Protein AF-A0A366VUF3-F1 (afdb_monomer_lite)

Secondary structure (DSSP, 8-state):
-HHHHHHTT---------SS-HHHHHHHHHHHHHHHHHHT-GGGGGS-HHHHHHHHHHHHHHHHHH--TTTTS---

Sequence (76 aa):
MKKLATAMGRRFVSAILPNNRIDDMKYRQAKLKGTQLLNDIESASNWTSDDKQDWVDDKAAELLHDMPSHFWEEVS

Structure (mmCIF, N/CA/C/O backbone):
data_AF-A0A366VUF3-F1
#
_entry.id   AF-A0A366VUF3-F1
#
loop_
_atom_site.group_PDB
_atom_site.id
_atom_site.type_symbol
_atom_site.label_atom_id
_atom_site.label_alt_id
_atom_site.label_comp_id
_atom_site.label_asym_id
_atom_site.label_entity_id
_atom_site.label_seq_id
_atom_site.pdbx_PDB_ins_code
_atom_site.Cartn_x
_atom_site.Cartn_y
_atom_site.Cartn_z
_atom_site.occupancy
_atom_site.B_iso_or_equiv
_atom_site.auth_seq_id
_atom_site.auth_comp_id
_atom_site.auth_asym_id
_atom_site.auth_atom_id
_atom_site.pdbx_PDB_model_num
ATOM 1 N N . MET A 1 1 ? -17.098 12.809 29.692 1.00 61.09 1 MET A N 1
ATOM 2 C CA . MET A 1 1 ? -18.030 11.799 29.138 1.00 61.09 1 MET A CA 1
ATOM 3 C C . MET A 1 1 ? -18.253 10.582 30.039 1.00 61.09 1 MET A C 1
ATOM 5 O O . MET A 1 1 ? -19.390 10.380 30.439 1.00 61.09 1 MET A O 1
ATOM 9 N N . LYS A 1 2 ? -17.224 9.825 30.462 1.00 65.12 2 LYS A N 1
ATOM 10 C CA . LYS A 1 2 ? -17.391 8.661 31.371 1.00 65.12 2 LYS A CA 1
ATOM 11 C C . LYS A 1 2 ? -18.125 8.985 32.689 1.00 65.12 2 LYS A C 1
ATOM 13 O O . LYS A 1 2 ? -19.072 8.294 33.036 1.00 65.12 2 LYS A O 1
ATOM 18 N N . LYS A 1 3 ? -17.756 10.084 33.367 1.00 72.12 3 LYS A N 1
ATOM 19 C CA . LYS A 1 3 ? -18.401 10.548 34.618 1.00 72.12 3 LYS A CA 1
ATOM 20 C C . LYS A 1 3 ? -19.892 10.894 34.448 1.00 72.12 3 LYS A C 1
ATOM 22 O O . LYS A 1 3 ? -20.679 10.633 35.346 1.00 72.12 3 LYS A O 1
ATOM 27 N N . LEU A 1 4 ? -20.271 11.436 33.287 1.00 72.38 4 LEU A N 1
ATOM 28 C CA . LEU A 1 4 ? -21.654 11.805 32.970 1.00 72.38 4 LEU A CA 1
ATOM 29 C C . LEU A 1 4 ? -22.514 10.557 32.711 1.00 72.38 4 LEU A C 1
ATOM 31 O O . LEU A 1 4 ? -23.608 10.442 33.246 1.00 72.38 4 LEU A O 1
ATOM 35 N N . ALA A 1 5 ? -21.989 9.582 31.959 1.00 73.00 5 ALA A N 1
ATOM 36 C CA . ALA A 1 5 ? -22.678 8.317 31.701 1.00 73.00 5 ALA A CA 1
ATOM 37 C C . ALA A 1 5 ? -22.938 7.529 32.998 1.00 73.00 5 ALA A C 1
ATOM 39 O O . ALA A 1 5 ? -24.052 7.055 33.210 1.00 73.00 5 ALA A O 1
ATOM 40 N N . THR A 1 6 ? -21.949 7.472 33.899 1.00 74.50 6 THR A N 1
ATOM 41 C CA . THR A 1 6 ? -22.097 6.850 35.224 1.00 74.50 6 THR A CA 1
ATOM 42 C C . THR A 1 6 ? -23.149 7.557 36.080 1.00 74.50 6 THR A C 1
ATOM 44 O O . THR A 1 6 ? -23.972 6.882 36.687 1.00 74.50 6 THR A O 1
ATOM 4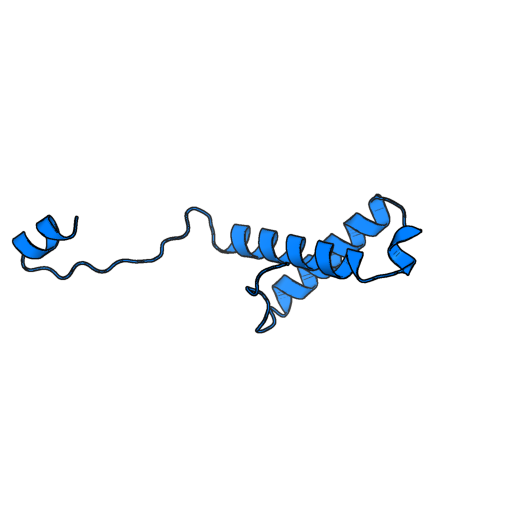7 N N . ALA A 1 7 ? -23.178 8.895 36.087 1.00 80.25 7 ALA A N 1
ATOM 48 C CA . ALA A 1 7 ? -24.191 9.667 36.814 1.00 80.25 7 ALA A CA 1
ATOM 49 C C . ALA A 1 7 ? -25.621 9.441 36.282 1.00 80.25 7 ALA A C 1
ATOM 51 O O . ALA A 1 7 ? -26.583 9.563 37.030 1.00 80.25 7 ALA A O 1
ATOM 52 N N . MET A 1 8 ? -25.761 9.062 35.008 1.00 79.19 8 MET A N 1
ATOM 53 C CA . MET A 1 8 ? -27.041 8.725 34.373 1.00 79.19 8 MET A CA 1
ATOM 54 C C . MET A 1 8 ? -27.402 7.230 34.474 1.00 79.19 8 MET A C 1
ATOM 56 O O . MET A 1 8 ? -28.336 6.786 33.806 1.00 79.19 8 MET A O 1
ATOM 60 N N . GLY A 1 9 ? -26.651 6.428 35.241 1.00 79.31 9 GLY A N 1
ATOM 61 C CA . GLY A 1 9 ? -26.869 4.981 35.362 1.00 79.31 9 GLY A CA 1
ATOM 62 C C . GLY A 1 9 ? -26.589 4.192 34.076 1.00 79.31 9 GLY A C 1
ATOM 63 O O . GLY A 1 9 ? -27.041 3.059 33.933 1.00 79.31 9 GLY A O 1
ATOM 64 N N . ARG A 1 10 ? -25.864 4.780 33.113 1.00 76.06 10 ARG A N 1
ATOM 65 C CA . ARG A 1 10 ? -25.569 4.173 31.807 1.00 76.06 10 ARG A CA 1
ATOM 66 C C . ARG A 1 10 ? -24.103 3.757 31.690 1.00 76.06 10 ARG A C 1
ATOM 68 O O . ARG A 1 10 ? -23.201 4.353 32.277 1.00 76.06 10 ARG A O 1
ATOM 75 N N . ARG A 1 11 ? -23.848 2.725 30.881 1.00 74.06 11 ARG A N 1
ATOM 76 C CA . ARG A 1 11 ? -22.493 2.247 30.576 1.00 74.06 11 ARG A CA 1
ATOM 77 C C . ARG A 1 11 ? -21.906 3.070 29.430 1.00 74.06 11 ARG A C 1
ATOM 79 O O . ARG A 1 11 ? -22.522 3.191 28.377 1.00 74.06 11 ARG A O 1
ATOM 86 N N . PHE A 1 12 ? -20.719 3.639 29.633 1.00 65.81 12 PHE A N 1
ATOM 87 C CA . PHE A 1 12 ? -19.985 4.315 28.564 1.00 65.81 12 PHE A CA 1
ATOM 88 C C . PHE A 1 12 ? -19.383 3.262 27.625 1.00 65.81 12 PHE A C 1
ATOM 90 O O . PHE A 1 12 ? -18.527 2.488 28.051 1.00 65.81 12 PHE A O 1
ATOM 97 N N . VAL A 1 13 ? -19.844 3.229 26.375 1.00 67.38 13 VAL A N 1
ATOM 98 C CA . VAL A 1 13 ? -19.281 2.396 25.306 1.00 67.38 13 VAL A CA 1
ATOM 99 C C . VAL A 1 13 ? -18.430 3.303 24.425 1.00 67.38 13 VAL A C 1
ATOM 101 O O . VAL A 1 13 ? -18.940 4.265 23.856 1.00 67.38 13 VAL A O 1
ATOM 104 N N . SER A 1 14 ? -17.129 3.033 24.345 1.00 60.91 14 SER A N 1
ATOM 105 C CA . SER A 1 14 ? -16.245 3.699 23.390 1.00 60.91 14 SER A CA 1
ATOM 106 C C . SER A 1 14 ? -16.302 2.955 22.061 1.00 60.91 14 SER A C 1
ATOM 108 O O . SER A 1 14 ? -15.882 1.802 21.990 1.00 60.91 14 SER A O 1
ATOM 110 N N . ALA A 1 15 ? -16.796 3.610 21.017 1.00 65.25 15 ALA A N 1
ATOM 111 C CA . ALA A 1 15 ? -16.549 3.178 19.651 1.00 65.25 15 ALA A CA 1
ATOM 112 C C . ALA A 1 15 ? -15.220 3.792 19.191 1.00 65.25 15 ALA A C 1
ATOM 114 O O . ALA A 1 15 ? -15.010 4.995 19.359 1.00 65.25 15 ALA A O 1
ATOM 115 N N . ILE A 1 16 ? -14.328 2.978 18.623 1.00 64.75 16 ILE A N 1
ATOM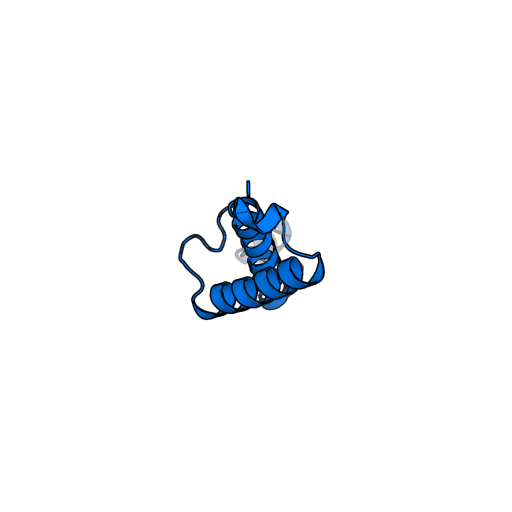 116 C CA . ILE A 1 16 ? -13.203 3.490 17.836 1.00 64.75 16 ILE A CA 1
ATOM 117 C C . ILE A 1 16 ? -13.818 3.952 16.518 1.00 64.75 16 ILE A C 1
ATOM 119 O O . ILE A 1 16 ? -14.032 3.164 15.603 1.00 64.75 16 ILE A O 1
ATOM 123 N N . LEU A 1 17 ? -14.216 5.219 16.485 1.00 62.72 17 LEU A N 1
ATOM 124 C CA . LEU A 1 17 ? -14.699 5.875 15.282 1.00 62.72 17 LEU A CA 1
ATOM 125 C C . LEU A 1 17 ? -13.476 6.455 14.573 1.00 62.72 17 LEU A C 1
ATOM 127 O O . LEU A 1 17 ? -12.818 7.329 15.142 1.00 62.72 17 LEU A O 1
ATOM 131 N N . PRO A 1 18 ? -13.126 5.967 13.377 1.00 65.25 18 PRO A N 1
ATOM 132 C CA . PRO A 1 18 ? -12.068 6.589 12.610 1.00 65.25 18 PRO A CA 1
ATOM 133 C C . PRO A 1 18 ? -12.481 8.008 12.219 1.00 65.25 18 PRO A C 1
ATOM 135 O O . PRO A 1 18 ? -13.644 8.274 11.920 1.00 65.25 18 PRO A O 1
ATOM 138 N N . ASN A 1 19 ? -11.508 8.918 12.200 1.00 74.00 19 ASN A N 1
ATOM 139 C CA . ASN A 1 19 ? -11.737 10.309 11.802 1.00 74.00 19 ASN A CA 1
ATOM 140 C C . ASN A 1 19 ? -12.119 10.440 10.315 1.00 74.00 19 ASN A C 1
ATOM 142 O O . ASN A 1 19 ? -12.694 11.451 9.922 1.00 74.00 19 ASN A O 1
ATOM 146 N N . ASN A 1 20 ? -11.814 9.417 9.506 1.00 78.00 20 ASN A N 1
ATOM 147 C CA . ASN A 1 20 ? -12.073 9.374 8.069 1.00 78.00 20 ASN A CA 1
ATOM 148 C C . ASN A 1 20 ? -12.961 8.179 7.709 1.00 78.00 20 ASN A C 1
ATOM 150 O O . ASN A 1 20 ? -13.110 7.235 8.489 1.00 78.00 20 ASN A O 1
ATOM 154 N N . ARG A 1 21 ? -13.518 8.192 6.491 1.00 85.44 21 ARG A N 1
ATOM 155 C CA . ARG A 1 21 ? -14.261 7.044 5.966 1.00 85.44 21 ARG A CA 1
ATOM 156 C C . ARG A 1 21 ? -13.330 5.839 5.866 1.00 85.44 21 ARG A C 1
ATOM 158 O O . ARG A 1 21 ? -12.161 5.968 5.499 1.00 85.44 21 ARG A O 1
ATOM 165 N N . ILE A 1 22 ? -13.873 4.662 6.164 1.00 85.38 22 ILE A N 1
ATOM 166 C CA . ILE A 1 22 ? -13.139 3.393 6.077 1.00 85.38 22 ILE A CA 1
ATOM 167 C C . ILE A 1 22 ? -12.557 3.194 4.673 1.00 85.38 22 ILE A C 1
ATOM 169 O O . ILE A 1 22 ? -11.420 2.750 4.549 1.00 85.38 22 ILE A O 1
ATOM 173 N N . ASP A 1 23 ? -13.294 3.577 3.632 1.00 88.00 23 ASP A N 1
ATOM 174 C CA . ASP A 1 23 ? -12.846 3.454 2.241 1.00 88.00 23 ASP A CA 1
ATOM 175 C C . ASP A 1 23 ? -11.602 4.315 1.964 1.00 88.00 23 ASP A C 1
ATOM 177 O O . ASP A 1 23 ? -10.631 3.828 1.390 1.00 88.00 23 ASP A O 1
ATOM 181 N N . ASP A 1 24 ? -11.563 5.548 2.481 1.00 89.25 24 ASP A N 1
ATOM 182 C CA . ASP A 1 24 ? -10.407 6.447 2.345 1.00 89.25 24 ASP A CA 1
ATOM 183 C C . ASP A 1 24 ? -9.184 5.925 3.114 1.00 89.25 24 ASP A C 1
ATOM 185 O O . ASP A 1 24 ? -8.033 6.180 2.753 1.00 89.25 24 ASP A O 1
ATOM 189 N N . MET A 1 25 ? -9.411 5.227 4.230 1.00 89.69 25 MET A N 1
ATOM 190 C CA . MET A 1 25 ? -8.340 4.574 4.984 1.00 89.69 25 MET A CA 1
ATOM 191 C C . MET A 1 25 ? -7.796 3.362 4.234 1.00 89.69 25 MET A C 1
ATOM 193 O O . MET A 1 25 ? -6.581 3.223 4.127 1.00 89.69 25 MET A O 1
ATOM 197 N N . LYS A 1 26 ? -8.680 2.525 3.679 1.00 91.38 26 LYS A N 1
ATOM 198 C CA . LYS A 1 26 ? -8.298 1.364 2.870 1.00 91.38 26 LYS A CA 1
ATOM 199 C C . LYS A 1 26 ? -7.500 1.796 1.647 1.00 91.38 26 LYS A C 1
ATOM 201 O O . LYS A 1 26 ? -6.425 1.265 1.415 1.00 91.38 26 LYS A O 1
ATOM 206 N N . TYR A 1 27 ? -7.976 2.798 0.913 1.00 93.50 27 TYR A N 1
ATOM 207 C CA . TYR A 1 27 ? -7.279 3.301 -0.269 1.00 93.50 27 TYR A CA 1
ATOM 208 C C . TYR A 1 27 ? -5.873 3.816 0.061 1.00 93.50 27 TYR A C 1
ATOM 210 O O . TYR A 1 27 ? -4.906 3.453 -0.605 1.00 93.50 27 TYR A O 1
ATOM 218 N N . ARG A 1 28 ? -5.730 4.605 1.135 1.00 92.38 28 ARG A N 1
ATOM 219 C CA . ARG A 1 28 ? -4.410 5.073 1.585 1.00 92.38 28 ARG A CA 1
ATOM 220 C C . ARG A 1 28 ? -3.486 3.921 1.963 1.00 92.38 28 ARG A C 1
ATOM 222 O O . ARG A 1 28 ? -2.331 3.932 1.556 1.00 92.38 28 ARG A O 1
ATOM 229 N N . GLN A 1 29 ? -3.991 2.935 2.699 1.00 93.75 29 GLN A N 1
ATOM 230 C CA . GLN A 1 29 ? -3.207 1.764 3.087 1.00 93.75 29 GLN A CA 1
ATOM 231 C C . GLN A 1 29 ? -2.767 0.944 1.867 1.00 93.75 29 GLN A C 1
ATOM 233 O O . GLN A 1 29 ? -1.606 0.549 1.780 1.00 93.75 29 GLN A O 1
ATOM 238 N N . ALA A 1 30 ? -3.666 0.743 0.901 1.00 95.06 30 ALA A N 1
ATOM 239 C CA . ALA A 1 30 ? -3.370 0.041 -0.341 1.00 95.06 30 ALA A CA 1
ATOM 240 C C . ALA A 1 30 ? -2.280 0.759 -1.152 1.00 95.06 30 ALA A C 1
ATOM 242 O O . ALA A 1 30 ? -1.344 0.110 -1.610 1.00 95.06 30 ALA A O 1
ATOM 243 N N . LYS A 1 31 ? -2.335 2.096 -1.247 1.00 95.81 31 LYS A N 1
ATOM 244 C CA . LYS A 1 31 ? -1.266 2.889 -1.875 1.00 95.81 31 LYS A CA 1
ATOM 245 C C . LYS A 1 31 ? 0.065 2.781 -1.143 1.00 95.81 31 LYS A C 1
ATOM 247 O O . LYS A 1 31 ? 1.084 2.603 -1.795 1.00 95.81 31 LYS A O 1
ATOM 252 N N . LEU A 1 32 ? 0.074 2.865 0.188 1.00 94.50 32 LEU A N 1
ATOM 253 C CA . LEU A 1 32 ? 1.310 2.746 0.971 1.00 94.50 32 LEU A CA 1
ATOM 254 C C . LEU A 1 32 ? 1.979 1.383 0.764 1.00 94.50 32 LEU A C 1
ATOM 256 O O . LEU A 1 32 ? 3.179 1.330 0.504 1.00 94.50 32 LEU A O 1
ATOM 260 N N . LYS A 1 33 ? 1.200 0.296 0.813 1.00 94.19 33 LYS A N 1
ATOM 261 C CA . LYS A 1 33 ? 1.710 -1.051 0.528 1.00 94.19 33 LYS A CA 1
ATOM 262 C C . LYS A 1 33 ? 2.161 -1.206 -0.919 1.00 94.19 33 LYS A C 1
ATOM 264 O O . LYS A 1 33 ? 3.218 -1.779 -1.144 1.00 94.19 33 LYS A O 1
ATOM 269 N N . GLY A 1 34 ? 1.411 -0.668 -1.881 1.00 93.50 34 GLY A N 1
ATOM 270 C CA . GLY A 1 34 ? 1.830 -0.622 -3.282 1.00 93.50 34 GLY A CA 1
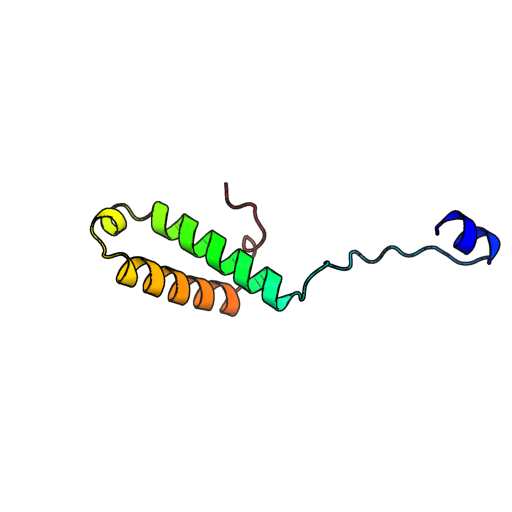ATOM 271 C C . GLY A 1 34 ? 3.198 0.044 -3.423 1.00 93.50 34 GLY A C 1
ATOM 272 O O . GLY A 1 34 ? 4.126 -0.560 -3.938 1.00 93.50 34 GLY A O 1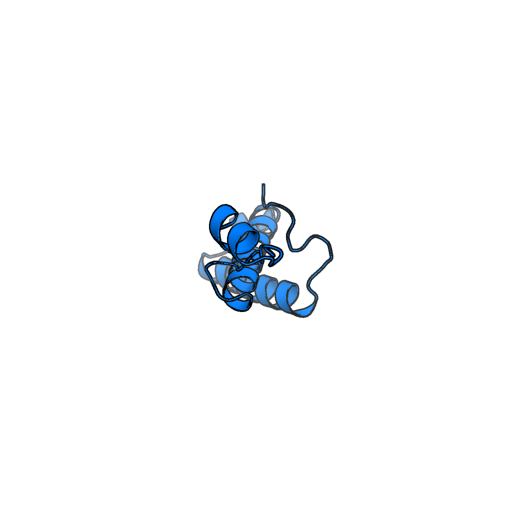
ATOM 273 N N . THR A 1 35 ? 3.385 1.238 -2.867 1.00 94.12 35 THR A N 1
ATOM 274 C CA . THR A 1 35 ? 4.679 1.935 -2.912 1.00 94.12 35 THR A CA 1
ATOM 275 C C . THR A 1 35 ? 5.810 1.148 -2.241 1.00 94.12 35 THR A C 1
ATOM 277 O O . THR A 1 35 ? 6.922 1.132 -2.760 1.00 94.12 35 THR A O 1
ATOM 280 N N . GLN A 1 36 ? 5.553 0.480 -1.112 1.00 93.62 36 GLN A N 1
ATOM 281 C CA . GLN A 1 36 ? 6.557 -0.371 -0.463 1.00 93.62 36 GLN A CA 1
ATOM 282 C C . GLN A 1 36 ? 6.957 -1.546 -1.360 1.00 93.62 36 GLN A C 1
ATOM 284 O O . GLN A 1 36 ? 8.141 -1.738 -1.612 1.00 93.62 36 GLN A O 1
ATOM 289 N N . LEU A 1 37 ? 5.979 -2.266 -1.915 1.00 92.56 37 LEU A N 1
ATOM 290 C CA . LEU A 1 37 ? 6.242 -3.379 -2.825 1.00 92.56 37 LEU A CA 1
ATOM 291 C C . LEU A 1 37 ? 6.986 -2.924 -4.087 1.00 92.56 37 LEU A C 1
ATOM 293 O O . LEU A 1 37 ? 7.805 -3.672 -4.607 1.00 92.56 37 LEU A O 1
ATOM 297 N N . LEU A 1 38 ? 6.734 -1.704 -4.572 1.00 93.56 38 LEU A N 1
ATOM 298 C CA . LEU A 1 38 ? 7.479 -1.136 -5.696 1.00 93.56 38 LEU A CA 1
ATOM 299 C C . LEU A 1 38 ? 8.963 -0.948 -5.349 1.00 93.56 38 LEU A C 1
ATOM 301 O O . LEU A 1 38 ? 9.821 -1.205 -6.191 1.00 93.56 38 LEU A O 1
ATOM 305 N N . ASN A 1 39 ? 9.271 -0.511 -4.124 1.00 91.19 39 ASN A N 1
ATOM 306 C CA . ASN A 1 39 ? 10.652 -0.333 -3.668 1.00 91.19 39 ASN A CA 1
ATOM 307 C C . ASN A 1 39 ? 11.405 -1.666 -3.545 1.00 91.19 39 ASN A C 1
ATOM 309 O O . ASN A 1 39 ? 12.623 -1.683 -3.714 1.00 91.19 39 ASN A O 1
ATOM 313 N N . ASP A 1 40 ? 10.691 -2.767 -3.304 1.00 92.19 40 ASP A N 1
ATOM 314 C CA . ASP A 1 40 ? 11.263 -4.117 -3.252 1.00 92.19 40 ASP A CA 1
ATOM 315 C C . ASP A 1 40 ? 11.586 -4.684 -4.653 1.00 92.19 40 ASP A C 1
ATOM 317 O O . ASP A 1 40 ? 12.273 -5.699 -4.780 1.00 92.19 40 ASP A O 1
ATOM 321 N N . ILE A 1 41 ? 11.120 -4.037 -5.729 1.00 92.94 41 ILE A N 1
ATOM 322 C CA . ILE A 1 41 ? 11.394 -4.449 -7.110 1.00 92.94 41 ILE A CA 1
ATOM 323 C C . ILE A 1 41 ? 12.679 -3.775 -7.599 1.00 92.94 41 ILE A C 1
ATOM 325 O O . ILE A 1 41 ? 12.681 -2.619 -8.019 1.00 92.94 41 ILE A O 1
ATOM 329 N N . GLU A 1 42 ? 13.781 -4.528 -7.642 1.00 89.38 42 GLU A N 1
ATOM 330 C CA . GLU A 1 42 ? 15.092 -4.023 -8.091 1.00 89.38 42 GLU A CA 1
ATOM 331 C C . GLU A 1 42 ? 15.047 -3.365 -9.487 1.00 89.38 42 GLU A C 1
ATOM 333 O O . GLU A 1 42 ? 15.685 -2.335 -9.738 1.00 89.38 42 GLU A O 1
ATOM 338 N N . SER A 1 43 ? 14.252 -3.925 -10.406 1.00 91.38 43 SER A N 1
ATOM 339 C CA . SER A 1 43 ? 14.115 -3.426 -11.779 1.00 91.38 43 SER A CA 1
ATOM 340 C C . SER A 1 43 ? 13.276 -2.152 -11.898 1.00 91.38 43 SER A C 1
ATOM 342 O O . SER A 1 43 ? 13.405 -1.450 -12.906 1.00 91.38 43 SER A O 1
ATOM 344 N N . ALA A 1 44 ? 12.483 -1.803 -10.877 1.00 89.69 44 ALA A N 1
ATOM 345 C CA . ALA A 1 44 ? 11.657 -0.600 -10.880 1.00 89.69 44 ALA A CA 1
ATOM 346 C C . ALA A 1 44 ? 12.509 0.674 -10.901 1.00 89.69 44 ALA A C 1
ATOM 348 O O . ALA A 1 44 ? 12.053 1.724 -11.344 1.00 89.69 44 ALA A O 1
ATOM 349 N N . SER A 1 45 ? 13.779 0.599 -10.495 1.00 90.00 45 SER A N 1
ATOM 350 C CA . SER A 1 45 ? 14.740 1.701 -10.614 1.00 90.00 45 SER A CA 1
ATOM 351 C C . SER A 1 45 ? 14.839 2.271 -12.039 1.00 90.00 45 SER A C 1
ATOM 353 O O . SER A 1 45 ? 14.979 3.484 -12.190 1.00 90.00 45 SER A O 1
ATOM 355 N N . ASN A 1 46 ? 14.677 1.425 -13.063 1.00 94.00 46 ASN A N 1
ATOM 356 C CA . ASN A 1 46 ? 14.758 1.797 -14.480 1.00 94.00 46 ASN A CA 1
ATOM 357 C C . ASN A 1 46 ? 13.422 2.253 -15.085 1.00 94.00 46 ASN A C 1
ATOM 359 O O . ASN A 1 46 ? 13.380 2.629 -16.255 1.00 94.00 46 ASN A O 1
ATOM 363 N N . TRP A 1 47 ? 12.328 2.182 -14.329 1.00 95.06 47 TRP A N 1
ATOM 364 C CA . TRP A 1 47 ? 11.006 2.569 -14.812 1.00 95.06 47 TRP A CA 1
ATOM 365 C C . TRP A 1 47 ? 10.836 4.083 -14.806 1.00 95.06 47 TRP A C 1
ATOM 367 O O . TRP A 1 47 ? 11.428 4.793 -13.980 1.00 95.06 47 TRP A O 1
ATOM 377 N N . THR A 1 48 ? 9.984 4.577 -15.704 1.00 96.38 48 THR A N 1
ATOM 378 C CA . THR A 1 48 ? 9.585 5.983 -15.680 1.00 96.38 48 THR A CA 1
ATOM 379 C C . THR A 1 48 ? 8.734 6.280 -14.443 1.00 96.38 48 THR A C 1
ATOM 381 O O . THR A 1 48 ? 8.277 5.379 -13.737 1.00 96.38 48 THR A O 1
ATOM 384 N N . SER A 1 49 ? 8.541 7.565 -14.141 1.00 94.38 49 SER A N 1
ATOM 385 C CA . SER A 1 49 ? 7.655 7.960 -13.041 1.00 94.38 49 SER A CA 1
ATOM 386 C C . SER A 1 49 ? 6.216 7.499 -13.276 1.00 94.38 49 SER A C 1
ATOM 388 O O . SER A 1 49 ? 5.554 7.099 -12.321 1.00 94.38 49 SER A O 1
ATOM 390 N N . ASP A 1 50 ? 5.761 7.533 -14.527 1.00 96.50 50 ASP A N 1
ATOM 391 C CA . ASP A 1 50 ? 4.395 7.164 -14.896 1.00 96.50 50 ASP A CA 1
ATOM 392 C C . ASP A 1 50 ? 4.200 5.650 -14.750 1.00 96.50 50 ASP A C 1
ATOM 394 O O . ASP A 1 50 ? 3.281 5.225 -14.060 1.00 96.50 50 ASP A O 1
ATOM 398 N N . ASP A 1 51 ? 5.144 4.838 -15.242 1.00 96.38 51 ASP A N 1
ATOM 399 C CA . ASP A 1 51 ? 5.088 3.372 -15.097 1.00 96.38 51 ASP A CA 1
ATOM 400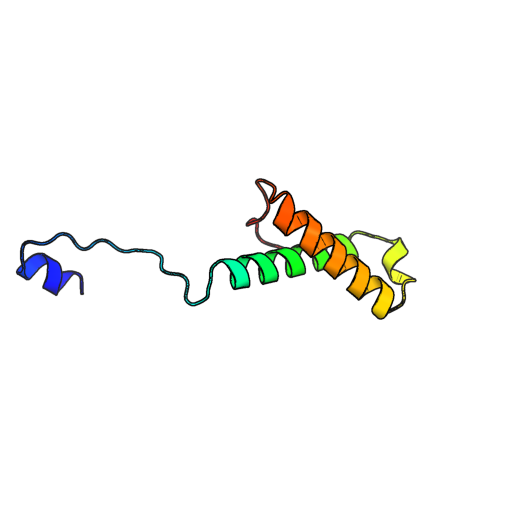 C C . ASP A 1 51 ? 5.055 2.935 -13.623 1.00 96.38 51 ASP A C 1
ATOM 402 O O . ASP A 1 51 ? 4.353 1.999 -13.243 1.00 96.38 51 ASP A O 1
ATOM 406 N N . LYS A 1 52 ? 5.820 3.622 -12.765 1.00 96.00 52 LYS A N 1
ATOM 407 C CA . LYS A 1 52 ? 5.807 3.383 -11.314 1.00 96.00 52 LYS A CA 1
ATOM 408 C C . LYS A 1 52 ? 4.447 3.693 -10.711 1.00 96.00 52 LYS A C 1
ATOM 410 O O . LYS A 1 52 ? 3.985 2.957 -9.842 1.00 96.00 52 LYS A O 1
ATOM 415 N N . GLN A 1 53 ? 3.836 4.795 -11.133 1.00 95.56 53 GLN A N 1
ATOM 416 C CA . GLN A 1 53 ? 2.548 5.218 -10.616 1.00 95.56 53 GLN A CA 1
ATOM 417 C C . GLN A 1 53 ? 1.428 4.278 -11.069 1.00 95.56 53 GLN A C 1
ATOM 419 O O . GLN A 1 53 ? 0.655 3.839 -10.219 1.00 95.56 53 GLN A O 1
ATOM 424 N N . ASP A 1 54 ? 1.401 3.912 -12.350 1.00 97.25 54 ASP A N 1
ATOM 425 C CA . ASP A 1 54 ? 0.441 2.955 -12.905 1.00 97.25 54 ASP A CA 1
ATOM 426 C C . ASP A 1 54 ? 0.542 1.610 -12.184 1.00 97.25 54 ASP A C 1
ATOM 428 O O . ASP A 1 54 ? -0.458 1.063 -11.721 1.00 97.25 54 ASP A O 1
ATOM 432 N N . TRP A 1 55 ? 1.765 1.122 -11.963 1.00 96.94 55 TRP A N 1
ATOM 433 C CA . TRP A 1 55 ? 1.979 -0.117 -11.225 1.00 96.94 55 TRP A CA 1
ATOM 434 C C . TRP A 1 55 ? 1.469 -0.048 -9.777 1.00 96.94 55 TRP A C 1
ATOM 436 O O . TRP A 1 55 ? 0.852 -0.997 -9.286 1.00 96.94 55 TRP A O 1
ATOM 446 N N . VAL A 1 56 ? 1.708 1.069 -9.076 1.00 96.69 56 VAL A N 1
ATOM 447 C CA . VAL A 1 56 ? 1.206 1.271 -7.705 1.00 96.69 56 VAL A CA 1
ATOM 448 C C . VAL A 1 56 ? -0.318 1.334 -7.685 1.00 96.69 56 VAL A C 1
ATOM 450 O O . VAL A 1 56 ? -0.926 0.780 -6.768 1.00 96.69 56 VAL A O 1
ATOM 453 N N . ASP A 1 57 ? -0.939 1.988 -8.665 1.00 96.25 57 ASP A N 1
ATOM 454 C CA . ASP A 1 57 ? -2.394 2.090 -8.764 1.00 96.25 57 ASP A CA 1
ATOM 455 C C . ASP A 1 57 ? -3.033 0.716 -9.048 1.00 96.25 57 ASP A C 1
ATOM 457 O O . ASP A 1 57 ? -3.987 0.339 -8.358 1.00 96.25 57 ASP A O 1
ATOM 461 N N . ASP A 1 58 ? -2.451 -0.081 -9.948 1.00 96.88 58 ASP A N 1
ATOM 462 C CA . ASP A 1 58 ? -2.877 -1.460 -10.222 1.00 96.88 58 ASP A CA 1
ATOM 463 C C . ASP A 1 58 ? -2.749 -2.349 -8.980 1.00 96.88 58 ASP A C 1
ATOM 465 O O . ASP A 1 58 ? -3.684 -3.062 -8.596 1.00 96.88 58 ASP A O 1
ATOM 469 N N . LYS A 1 59 ? -1.609 -2.274 -8.285 1.00 95.75 59 LYS A N 1
ATOM 470 C CA . LYS A 1 59 ? -1.395 -3.052 -7.060 1.00 95.75 59 LYS A CA 1
ATOM 471 C C . LYS A 1 59 ? -2.288 -2.611 -5.916 1.00 95.75 59 LYS A C 1
ATOM 473 O O . LYS A 1 59 ? -2.756 -3.453 -5.148 1.00 95.75 59 LYS A O 1
ATOM 478 N N . ALA A 1 60 ? -2.565 -1.318 -5.798 1.00 95.44 60 ALA A N 1
ATOM 479 C CA . ALA A 1 60 ? -3.523 -0.825 -4.824 1.00 95.44 60 ALA 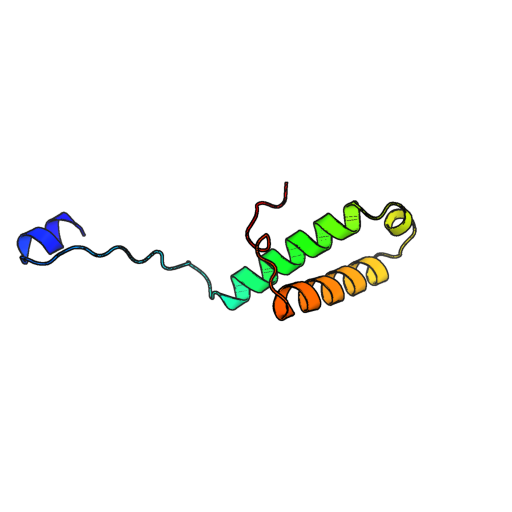A CA 1
ATOM 480 C C . ALA A 1 60 ? -4.929 -1.377 -5.110 1.00 95.44 60 ALA A C 1
ATOM 482 O O . ALA A 1 60 ? -5.623 -1.766 -4.170 1.00 95.44 60 ALA A O 1
ATOM 483 N N . ALA A 1 61 ? -5.343 -1.465 -6.378 1.00 95.62 61 ALA A N 1
ATOM 484 C CA . ALA A 1 61 ? -6.625 -2.058 -6.755 1.00 95.62 61 ALA A CA 1
ATOM 485 C C . ALA A 1 61 ? -6.708 -3.553 -6.389 1.00 95.62 61 ALA A C 1
ATOM 487 O O . ALA A 1 61 ? -7.703 -3.980 -5.800 1.00 95.62 61 ALA A O 1
ATOM 488 N N . GLU A 1 62 ? -5.651 -4.326 -6.650 1.00 95.19 62 GLU A N 1
ATOM 489 C CA . GLU A 1 62 ? -5.549 -5.742 -6.261 1.00 95.19 62 GLU A CA 1
ATOM 490 C C . GLU A 1 62 ? -5.651 -5.924 -4.738 1.00 95.19 62 GLU A C 1
ATOM 492 O O . GLU A 1 62 ? -6.473 -6.698 -4.246 1.00 95.19 62 GLU A O 1
ATOM 497 N N . LEU A 1 63 ? -4.893 -5.137 -3.967 1.00 94.56 63 LEU A N 1
ATOM 498 C CA . LEU A 1 63 ? -4.918 -5.176 -2.501 1.00 94.56 63 LEU A CA 1
ATOM 499 C C . LEU A 1 63 ? -6.283 -4.794 -1.916 1.00 94.56 63 LEU A C 1
ATOM 501 O O . LEU A 1 63 ? -6.653 -5.290 -0.853 1.00 94.56 63 LEU A O 1
ATOM 505 N N . LEU A 1 64 ? -7.032 -3.910 -2.579 1.00 94.44 64 LEU A N 1
ATOM 506 C CA . LEU A 1 64 ? -8.389 -3.548 -2.167 1.00 94.44 64 LEU A CA 1
ATOM 507 C C . LEU A 1 64 ? -9.410 -4.644 -2.476 1.00 94.44 64 LEU A C 1
ATOM 509 O O . LEU A 1 64 ? -10.372 -4.783 -1.717 1.00 94.44 64 LEU A O 1
ATOM 513 N N . HIS A 1 65 ? -9.211 -5.386 -3.566 1.00 94.81 65 HIS A N 1
ATOM 514 C CA . HIS A 1 65 ? -10.076 -6.491 -3.965 1.00 94.81 65 HIS A CA 1
ATOM 515 C C . HIS A 1 65 ? -9.872 -7.717 -3.065 1.00 94.81 65 HIS A C 1
ATOM 517 O O . HIS A 1 65 ? -10.830 -8.202 -2.463 1.00 94.81 65 HIS A O 1
ATOM 523 N N . ASP A 1 66 ? -8.628 -8.179 -2.930 1.00 92.62 66 ASP A N 1
ATOM 524 C CA . ASP A 1 66 ? -8.314 -9.422 -2.217 1.00 92.62 66 ASP A CA 1
ATOM 525 C C . ASP A 1 66 ? -8.170 -9.220 -0.706 1.00 92.62 66 ASP A C 1
ATOM 527 O O . ASP A 1 66 ? -8.454 -10.128 0.073 1.00 92.62 66 ASP A O 1
ATOM 531 N N . MET A 1 67 ? -7.744 -8.021 -0.289 1.00 89.81 67 MET A N 1
ATOM 532 C CA . MET A 1 67 ? -7.572 -7.592 1.103 1.00 89.81 67 MET A CA 1
ATOM 533 C C . MET A 1 67 ? -6.953 -8.673 2.006 1.00 89.81 67 MET A C 1
ATOM 535 O O . MET A 1 67 ? -7.623 -9.220 2.888 1.00 89.81 67 MET A O 1
ATOM 539 N N . PRO A 1 68 ? -5.661 -8.991 1.807 1.00 90.31 68 PRO A N 1
ATOM 540 C CA . PRO A 1 68 ? -5.000 -10.069 2.531 1.00 90.31 68 PRO A CA 1
ATOM 541 C C . PRO A 1 68 ? -4.955 -9.812 4.046 1.00 90.31 68 PRO A C 1
ATOM 543 O O . PRO A 1 68 ? -5.061 -8.680 4.514 1.00 90.31 68 PRO A O 1
ATOM 546 N N . SER A 1 69 ? -4.730 -10.857 4.847 1.00 89.25 69 SER A N 1
ATOM 547 C CA . SER A 1 69 ? -4.731 -10.758 6.319 1.00 89.25 69 SER A CA 1
ATOM 548 C C . SER A 1 69 ? -3.726 -9.743 6.881 1.00 89.25 69 SER A C 1
ATOM 550 O O . SER A 1 69 ? -3.982 -9.136 7.916 1.00 89.25 69 SER A O 1
ATOM 552 N N . HIS A 1 70 ? -2.615 -9.525 6.175 1.00 88.00 70 HIS A N 1
ATOM 553 C CA . HIS A 1 70 ? -1.561 -8.571 6.526 1.00 88.00 70 HIS A CA 1
ATOM 554 C C . HIS A 1 70 ? -1.815 -7.152 5.978 1.00 88.00 70 HIS A C 1
ATOM 556 O O . HIS A 1 70 ? -0.935 -6.291 6.030 1.00 88.00 70 HIS A O 1
ATOM 562 N N . PHE A 1 71 ? -3.000 -6.874 5.420 1.00 91.12 71 PHE A N 1
ATOM 563 C CA . PHE A 1 71 ? -3.325 -5.595 4.778 1.00 91.12 71 PHE A CA 1
ATOM 564 C C . PHE A 1 71 ? -3.132 -4.386 5.708 1.00 91.12 71 PHE A C 1
ATOM 566 O O . PHE A 1 71 ? -2.640 -3.349 5.271 1.00 91.12 71 PHE A O 1
ATOM 573 N N . TRP A 1 72 ? -3.461 -4.522 6.994 1.00 89.94 72 TRP A N 1
ATOM 574 C CA . TRP A 1 72 ? -3.323 -3.449 7.991 1.00 89.94 72 TRP A CA 1
ATOM 575 C C . TRP A 1 72 ? -2.010 -3.483 8.779 1.00 89.94 72 TRP A C 1
ATOM 577 O O . TRP A 1 72 ? -1.847 -2.686 9.699 1.00 89.94 72 TRP A O 1
ATOM 587 N N . GLU A 1 73 ? -1.085 -4.387 8.451 1.00 91.38 73 GLU A N 1
ATOM 588 C CA . GLU A 1 73 ? 0.242 -4.382 9.070 1.00 91.38 73 GLU A CA 1
ATOM 589 C C . GLU A 1 73 ? 1.008 -3.114 8.680 1.00 91.38 73 GLU A C 1
ATOM 591 O O . GLU A 1 73 ? 0.853 -2.602 7.562 1.00 91.38 73 GLU A O 1
ATOM 596 N N . GLU A 1 74 ? 1.806 -2.602 9.620 1.00 80.19 74 GLU A N 1
ATOM 597 C CA . GLU A 1 74 ? 2.573 -1.375 9.428 1.00 80.19 74 GLU A CA 1
ATOM 598 C C . GLU A 1 74 ? 3.539 -1.519 8.251 1.00 80.19 74 GLU A C 1
ATOM 600 O O . GLU A 1 74 ? 4.253 -2.511 8.101 1.00 80.19 74 GLU A O 1
ATOM 605 N N . VAL A 1 75 ? 3.526 -0.500 7.397 1.00 74.31 75 VAL A N 1
ATOM 606 C CA . VAL A 1 75 ? 4.451 -0.358 6.278 1.00 74.31 75 VAL A CA 1
ATOM 607 C C . VAL A 1 75 ? 5.717 0.267 6.870 1.00 74.31 75 VAL A C 1
ATOM 609 O O . VAL A 1 75 ? 5.736 1.470 7.129 1.00 74.31 75 VAL A O 1
ATOM 612 N N . SER A 1 76 ? 6.697 -0.580 7.208 1.00 60.69 76 SER A N 1
ATOM 613 C CA . SER A 1 76 ? 8.014 -0.187 7.739 1.00 60.69 76 SER A CA 1
ATOM 614 C C . SER A 1 76 ? 8.910 0.449 6.685 1.00 60.69 76 SER A C 1
ATOM 616 O O . SER A 1 76 ? 8.796 0.068 5.498 1.00 60.69 76 SER A O 1
#

pLDDT: mean 86.25, std 11.13, range [60.69, 97.25]

Foldseek 3Di:
DCVVCVVVVHHDDDDPDDPDDPVVVLLVLLLLVLLLVCVVDPCNVVPDPVVSVVSSVVSSVVCSVVVDPCSPPDSD

Radius of gyration: 19.48 Å; chains: 1; bounding box: 42×23×52 Å